Protein AF-W8BQI2-F1 (afdb_monomer)

Organism: Ceratitis capitata (NCBI:txid7213)

Foldseek 3Di:
DDPDPPQPPPQCPVLVVQLVVLLVVLVVCLQPPQLSSLVSQVVSVVSCVVSVHDDDPVSVVQADPPSRHGQDDPRFKDKDWDQPDPPDDDDDDDDDPRQRIKIWIAGPPPRDIDIGGDHPPDDDPVVDPVSDPDDDDPPDPVVPPVVVVVVVVVPD

Mean predicted aligned error: 11.84 Å

InterPro domains:
  IPR007175 Ribonuclease P subunit, Rpr2/Snm1/Rpp21 [PF04032] (18-111)

Nearest PDB structures (foldseek):
  1x0t-assembly1_A  TM=8.213E-01  e=2.985E-07  Pyrococcus horikoshii OT3
  2zae-assembly2_D  TM=8.116E-01  e=4.352E-07  Pyrococcus horikoshii
  2k3r-assembly1_A  TM=8.085E-01  e=1.190E-06  Pyrococcus furiosus
  2ki7-assembly1_B  TM=8.116E-01  e=8.888E-06  Pyrococcus furiosus DSM 3638
  6k0b-assembly1_G  TM=7.122E-01  e=1.143E-05  Methanocaldococcus jannaschii DSM 2661

Solvent-accessible surface area (backbone atoms only — not comparable to full-atom values): 9598 Å² total; per-residue (Å²): 135,85,80,78,76,75,75,78,75,67,82,60,52,69,57,53,54,51,32,50,53,27,46,53,53,6,54,65,26,30,78,78,39,57,69,61,4,12,49,28,28,42,52,30,51,50,50,28,61,75,69,74,48,86,74,57,69,66,66,57,67,35,31,40,91,83,70,16,29,32,49,42,73,83,71,36,14,48,75,44,83,44,69,66,73,73,94,70,79,93,76,94,74,96,78,71,83,58,84,53,31,26,42,34,41,32,32,72,88,79,65,54,71,47,79,43,79,54,52,95,84,70,74,60,69,84,74,40,75,85,62,63,85,79,85,82,83,79,78,71,76,64,67,61,59,55,56,59,48,57,63,61,66,73,76,114

pLDDT: mean 79.77, std 19.35, range [35.59, 97.56]

Sequence (156 aa):
MSSKKQQNAFQGKECFSRMNFLFQASMLMAGSNKTLAAYYGELCKNIGKKAVLKIDPDVKRQLCKRCSLALQPGITADLETVSQGKRRKCSKNTQNVDENTSLKLTCQQCGFKRKYLVNSEYKFWLENKESVMETITVEQEKQKIIRSKESKTLET

Secondary structure (DSSP, 8-state):
-----PPPP-TTHHHHHHHHHHHHHHHHHHTT-HHHHHHHHHHHHHHHHHTTPPPPHHHHHSB-TTT--B--BTTTEEEEEEE------------S--TTEEEEEEETTT--EEEEE--SS---GGGSGGG---------THHHHHHHHHHHHS--

Radius of gyration: 22.74 Å; Cα contacts (8 Å, |Δi|>4): 165; chains: 1; bounding box: 44×34×80 Å

Structure (mmCIF, N/CA/C/O backbone):
data_AF-W8BQI2-F1
#
_entry.id   AF-W8BQI2-F1
#
loop_
_atom_site.group_PDB
_atom_site.id
_atom_site.type_symbol
_atom_site.label_atom_id
_atom_site.label_alt_id
_atom_site.label_comp_id
_atom_site.label_asym_id
_atom_site.label_entity_id
_atom_site.label_seq_id
_atom_site.pdbx_PDB_ins_code
_atom_site.Cartn_x
_atom_site.Cartn_y
_atom_site.Cartn_z
_atom_site.occupancy
_atom_site.B_iso_or_equiv
_atom_site.auth_seq_id
_atom_site.auth_comp_id
_atom_site.auth_asym_id
_atom_site.auth_atom_id
_atom_site.pdbx_PDB_model_num
ATOM 1 N N . MET A 1 1 ? -25.160 10.384 40.116 1.00 37.59 1 MET A N 1
ATOM 2 C CA 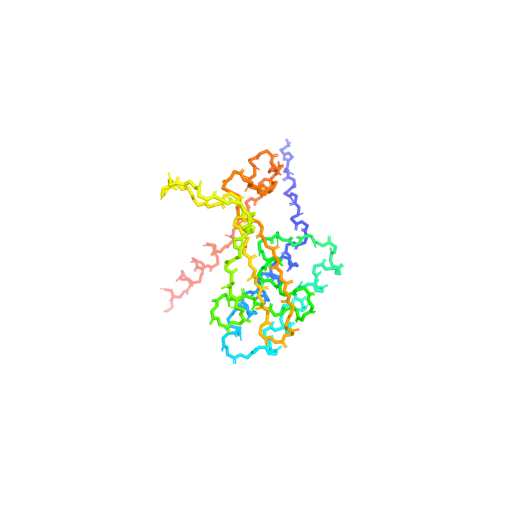. MET A 1 1 ? -24.283 9.284 39.661 1.00 37.59 1 MET A CA 1
ATOM 3 C C . MET A 1 1 ? -24.030 9.477 38.175 1.00 37.59 1 MET A C 1
ATOM 5 O O . MET A 1 1 ? -24.948 9.298 37.391 1.00 37.59 1 MET A O 1
ATOM 9 N N . SER A 1 2 ? -22.849 9.972 37.797 1.00 43.00 2 SER A N 1
ATOM 10 C CA . SER A 1 2 ? -22.516 10.230 36.390 1.00 43.00 2 SER A CA 1
ATOM 11 C C . SER A 1 2 ? -21.991 8.941 35.764 1.00 43.00 2 SER A C 1
ATOM 13 O O . SER A 1 2 ? -20.919 8.458 36.138 1.00 43.00 2 SER A O 1
ATOM 15 N N . SER A 1 3 ? -22.780 8.341 34.875 1.00 42.31 3 SER A N 1
ATOM 16 C CA . SER A 1 3 ? -22.416 7.130 34.145 1.00 42.31 3 SER A CA 1
ATOM 17 C C . SER A 1 3 ? -21.215 7.426 33.248 1.00 42.31 3 SER A C 1
ATOM 19 O O . SER A 1 3 ? -21.343 8.096 32.224 1.00 42.31 3 SER A O 1
ATOM 21 N N . LYS A 1 4 ? -20.028 6.941 33.631 1.00 49.31 4 LYS A N 1
ATOM 22 C CA . LYS A 1 4 ? -18.839 6.966 32.772 1.00 49.31 4 LYS A CA 1
ATOM 23 C C . LYS A 1 4 ? -19.158 6.178 31.502 1.00 49.31 4 LYS A C 1
ATOM 25 O O . LYS A 1 4 ? -19.272 4.955 31.546 1.00 49.31 4 LYS A O 1
ATOM 30 N N . LYS A 1 5 ? -19.321 6.888 30.384 1.00 50.91 5 LYS A N 1
ATOM 31 C CA . LYS A 1 5 ? -19.455 6.310 29.044 1.00 50.91 5 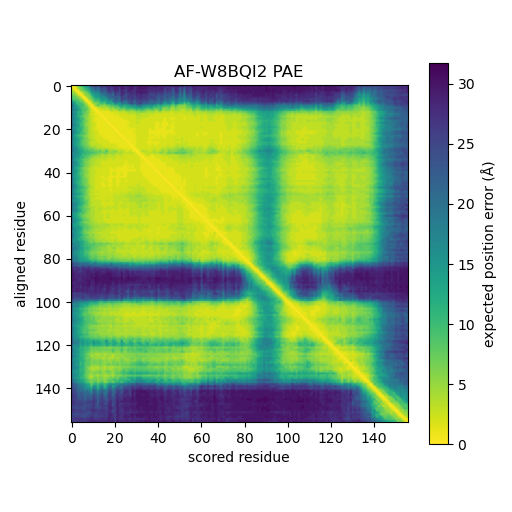LYS A CA 1
ATOM 32 C C . LYS A 1 5 ? -18.196 5.479 28.787 1.00 50.91 5 LYS A C 1
ATOM 34 O O . LYS A 1 5 ? -17.110 6.043 28.664 1.00 50.91 5 LYS A O 1
ATOM 39 N N . GLN A 1 6 ? -18.323 4.151 28.817 1.00 53.22 6 GLN A N 1
ATOM 40 C CA . GLN A 1 6 ? -17.225 3.244 28.486 1.00 53.22 6 GLN A CA 1
ATOM 41 C C . GLN A 1 6 ? -16.731 3.621 27.090 1.00 53.22 6 GLN A C 1
ATOM 43 O O . GLN A 1 6 ? -17.508 3.656 26.138 1.00 53.22 6 GLN A O 1
ATOM 48 N N . GLN A 1 7 ? -15.459 3.994 26.989 1.00 59.19 7 GLN A N 1
ATOM 49 C CA . GLN A 1 7 ? -14.836 4.256 25.702 1.00 59.19 7 GLN A CA 1
ATOM 50 C C . GLN A 1 7 ? -14.886 2.944 24.915 1.00 59.19 7 GLN A C 1
ATOM 52 O O . GLN A 1 7 ? -14.360 1.933 25.383 1.00 59.19 7 GLN A O 1
ATOM 57 N N . ASN A 1 8 ? -15.567 2.942 23.766 1.00 58.00 8 ASN A N 1
ATOM 58 C CA . ASN A 1 8 ? -15.648 1.766 22.907 1.00 58.00 8 ASN A CA 1
ATOM 59 C C . ASN A 1 8 ? -14.221 1.307 22.589 1.00 58.00 8 ASN A C 1
ATOM 61 O O . ASN A 1 8 ? -13.440 2.050 21.992 1.00 58.00 8 ASN A O 1
ATOM 65 N N . ALA A 1 9 ? -13.860 0.100 23.024 1.00 66.12 9 ALA A N 1
ATOM 66 C CA . ALA A 1 9 ? -12.555 -0.466 22.731 1.00 66.12 9 ALA A CA 1
ATOM 67 C C . ALA A 1 9 ? -12.387 -0.534 21.205 1.00 66.12 9 ALA A C 1
ATOM 69 O O . ALA A 1 9 ? -13.174 -1.195 20.527 1.00 66.12 9 ALA A O 1
ATOM 70 N N . PHE A 1 10 ? -11.386 0.169 20.662 1.00 74.12 10 PHE A N 1
ATOM 71 C CA . PHE A 1 10 ? -11.077 0.154 19.231 1.00 74.12 10 PHE A CA 1
ATOM 72 C C . PHE A 1 10 ? -10.718 -1.277 18.809 1.00 74.12 10 PHE A C 1
ATOM 74 O O . PHE A 1 10 ? -9.612 -1.768 19.065 1.00 74.12 10 PHE A O 1
ATOM 81 N N . GLN A 1 11 ? -11.690 -1.976 18.220 1.00 79.19 11 GLN A N 1
ATOM 82 C CA . GLN A 1 11 ? -11.551 -3.377 17.847 1.00 79.19 11 GLN A CA 1
ATOM 83 C C . GLN A 1 11 ? -10.405 -3.531 16.844 1.00 79.19 11 GLN A C 1
ATOM 85 O O . GLN A 1 11 ? -10.332 -2.831 15.837 1.00 79.19 11 GLN A O 1
ATOM 90 N N . GLY A 1 12 ? -9.479 -4.444 17.133 1.00 85.88 12 GLY A N 1
ATOM 91 C CA . GLY A 1 12 ? -8.339 -4.700 16.254 1.00 85.88 12 GLY A CA 1
ATOM 92 C C . GLY A 1 12 ? -7.204 -3.672 16.330 1.00 85.88 12 GLY A C 1
ATOM 93 O O . GLY A 1 12 ? -6.313 -3.744 15.485 1.00 85.88 12 GLY A O 1
ATOM 94 N N . LYS A 1 13 ? -7.166 -2.777 17.336 1.00 89.75 13 LYS A N 1
ATOM 95 C CA . LYS A 1 13 ? -6.079 -1.792 17.546 1.00 89.75 13 LYS A CA 1
ATOM 96 C C . LYS A 1 13 ? -4.680 -2.367 17.322 1.00 89.75 13 LYS A C 1
ATOM 98 O O . LYS A 1 13 ? -3.922 -1.867 16.496 1.00 89.75 13 LYS A O 1
ATOM 103 N N . GLU A 1 14 ? -4.356 -3.439 18.036 1.00 91.50 14 GLU A N 1
ATOM 104 C CA . GLU A 1 14 ? -3.033 -4.068 17.988 1.00 91.50 14 GLU A CA 1
ATOM 105 C C . GLU A 1 14 ? -2.732 -4.681 16.616 1.00 91.50 14 GLU A C 1
ATOM 107 O O . GLU A 1 14 ? -1.608 -4.605 16.118 1.00 91.50 14 GLU A O 1
ATOM 112 N N . CYS A 1 15 ? -3.752 -5.235 15.954 1.00 94.56 15 CYS A N 1
ATOM 113 C CA . CYS A 1 15 ? -3.609 -5.770 14.605 1.00 94.56 15 CYS A CA 1
ATOM 114 C C . CYS A 1 15 ? -3.322 -4.652 13.598 1.00 94.56 15 CYS A C 1
ATOM 116 O O . CYS A 1 15 ? -2.398 -4.795 12.801 1.00 94.56 15 CYS A O 1
ATOM 118 N N . PHE A 1 16 ? -4.039 -3.525 13.670 1.00 93.12 16 PHE A N 1
ATOM 119 C CA . PHE A 1 16 ? -3.773 -2.361 12.822 1.00 93.12 16 PHE A CA 1
ATOM 120 C C . PHE A 1 16 ? -2.379 -1.774 13.069 1.00 93.12 16 PHE A C 1
ATOM 122 O O . PHE A 1 16 ? -1.655 -1.523 12.105 1.00 93.12 16 PHE A O 1
ATOM 129 N N . SER A 1 17 ? -1.952 -1.638 14.329 1.00 93.56 17 SER A N 1
ATOM 130 C CA . SER A 1 17 ? -0.592 -1.199 14.679 1.00 93.56 17 SER A CA 1
ATOM 131 C C . SER A 1 17 ? 0.475 -2.118 14.078 1.00 93.56 17 SER A C 1
ATOM 133 O O . SER A 1 17 ? 1.434 -1.652 13.459 1.00 93.56 17 SER A O 1
ATOM 135 N N . ARG A 1 18 ? 0.286 -3.439 14.189 1.00 96.19 18 ARG A N 1
ATOM 136 C CA . ARG A 1 18 ? 1.211 -4.438 13.641 1.00 96.19 18 ARG A CA 1
ATOM 137 C C . ARG A 1 18 ? 1.233 -4.433 12.112 1.00 96.19 18 ARG A C 1
ATOM 139 O O . ARG A 1 18 ? 2.302 -4.542 11.516 1.00 96.19 18 ARG A O 1
ATOM 146 N N . MET A 1 19 ? 0.075 -4.299 11.472 1.00 96.19 19 MET A N 1
ATOM 147 C CA . MET A 1 19 ? -0.028 -4.195 10.015 1.00 96.19 19 MET A CA 1
ATOM 148 C C . MET A 1 19 ? 0.653 -2.931 9.494 1.00 96.19 19 MET A C 1
ATOM 150 O O . MET A 1 19 ? 1.384 -3.009 8.509 1.00 96.19 19 MET A O 1
ATOM 154 N N . ASN A 1 20 ? 0.474 -1.799 10.179 1.00 95.88 20 ASN A N 1
ATOM 155 C CA . ASN A 1 20 ? 1.128 -0.540 9.837 1.00 95.88 20 ASN A CA 1
ATOM 156 C C . ASN A 1 20 ? 2.658 -0.670 9.908 1.00 95.88 20 ASN A C 1
ATOM 158 O O . ASN A 1 20 ? 3.350 -0.353 8.943 1.00 95.88 20 ASN A O 1
ATOM 162 N N . PHE A 1 21 ? 3.185 -1.233 11.000 1.00 97.44 21 PHE A N 1
ATOM 163 C CA . PHE A 1 21 ? 4.621 -1.481 11.142 1.00 97.44 21 PHE A CA 1
ATOM 164 C C . PHE A 1 21 ? 5.180 -2.349 10.004 1.00 97.44 21 PHE A C 1
ATOM 166 O O . PHE A 1 21 ? 6.172 -1.995 9.371 1.00 97.44 21 PHE A O 1
ATOM 173 N N . LEU A 1 22 ? 4.522 -3.472 9.702 1.00 97.19 22 LEU A N 1
ATOM 174 C CA . LEU A 1 22 ? 4.963 -4.380 8.641 1.00 97.19 22 LEU A CA 1
ATOM 175 C C . LEU A 1 22 ? 4.893 -3.744 7.257 1.00 97.19 22 LEU A C 1
ATOM 177 O O . LEU A 1 22 ? 5.747 -4.003 6.413 1.00 97.19 22 LEU A O 1
ATOM 181 N N . PHE A 1 23 ? 3.883 -2.912 7.020 1.00 97.06 23 PHE A N 1
ATOM 182 C CA . PHE A 1 23 ? 3.756 -2.178 5.775 1.00 97.06 23 PHE A CA 1
ATOM 183 C C . PHE A 1 23 ? 4.902 -1.170 5.594 1.00 97.06 23 PHE A C 1
ATOM 185 O O . PHE A 1 23 ? 5.545 -1.159 4.545 1.00 97.06 23 PHE A O 1
ATOM 192 N N . GLN A 1 24 ? 5.228 -0.399 6.635 1.00 96.50 24 GLN A N 1
ATOM 193 C CA . GLN A 1 24 ? 6.367 0.526 6.622 1.00 96.50 24 GLN A CA 1
ATOM 194 C C . GLN A 1 24 ? 7.696 -0.211 6.415 1.00 96.50 24 GLN A C 1
ATOM 196 O O . GLN A 1 24 ? 8.489 0.178 5.558 1.00 96.50 24 GLN A O 1
ATOM 201 N N . ALA A 1 25 ? 7.912 -1.323 7.126 1.00 96.62 25 ALA A N 1
ATOM 202 C CA . ALA A 1 25 ? 9.092 -2.167 6.948 1.00 96.62 25 ALA A CA 1
ATOM 203 C C . ALA A 1 25 ? 9.181 -2.732 5.520 1.00 96.62 25 ALA A C 1
ATOM 205 O O . ALA A 1 25 ? 10.253 -2.749 4.918 1.00 96.62 25 ALA A O 1
ATOM 206 N N . SER A 1 26 ? 8.053 -3.150 4.938 1.00 96.38 26 SER A N 1
ATOM 207 C CA . SER A 1 26 ? 7.999 -3.608 3.549 1.00 96.38 26 SER A CA 1
ATOM 208 C C . SER A 1 26 ? 8.400 -2.514 2.561 1.00 96.38 26 SER A C 1
ATOM 210 O O . SER A 1 26 ? 9.063 -2.828 1.575 1.00 96.38 26 SER A O 1
ATOM 212 N N . MET A 1 27 ? 7.982 -1.267 2.789 1.00 94.94 27 MET A N 1
ATOM 213 C CA . MET A 1 27 ? 8.310 -0.147 1.907 1.00 94.94 27 MET A CA 1
ATOM 214 C C . MET A 1 27 ? 9.790 0.230 2.020 1.00 94.94 27 MET A C 1
ATOM 216 O O . MET A 1 27 ? 10.459 0.385 1.005 1.00 94.94 27 MET A O 1
ATOM 220 N N . LEU A 1 28 ? 10.328 0.271 3.244 1.00 95.12 28 LEU A N 1
ATOM 221 C CA . LEU A 1 28 ? 11.750 0.518 3.493 1.00 95.12 28 LEU A CA 1
ATOM 222 C C . LEU A 1 28 ? 12.633 -0.522 2.785 1.00 95.12 28 LEU A C 1
ATOM 224 O O . LEU A 1 28 ? 13.606 -0.181 2.120 1.00 95.12 28 LEU A O 1
ATOM 228 N N . MET A 1 29 ? 12.264 -1.802 2.885 1.00 95.12 29 MET A N 1
ATOM 229 C CA . MET A 1 29 ? 13.037 -2.893 2.288 1.00 95.12 29 MET A CA 1
ATOM 230 C C . MET A 1 29 ? 12.849 -3.031 0.776 1.00 95.12 29 MET A C 1
ATOM 232 O O . MET A 1 29 ? 13.596 -3.789 0.156 1.00 95.12 29 MET A O 1
ATOM 236 N N . ALA A 1 30 ? 11.881 -2.335 0.171 1.00 93.06 30 ALA A N 1
ATOM 237 C CA . ALA A 1 30 ? 11.579 -2.449 -1.254 1.00 93.06 30 ALA A CA 1
ATOM 238 C C . ALA A 1 30 ? 12.800 -2.105 -2.126 1.00 93.06 30 ALA A C 1
ATOM 240 O O . ALA A 1 30 ? 13.062 -2.800 -3.108 1.00 93.06 30 ALA A O 1
ATOM 241 N N . GLY A 1 31 ? 13.576 -1.089 -1.730 1.00 88.44 31 GLY A N 1
ATOM 242 C CA . GLY A 1 31 ? 14.794 -0.678 -2.435 1.00 88.44 31 GLY A CA 1
ATOM 243 C C . GLY A 1 31 ? 16.020 -1.551 -2.169 1.00 88.44 31 GLY A C 1
ATOM 244 O O . GLY A 1 31 ? 16.866 -1.678 -3.047 1.00 88.44 31 GLY A O 1
ATOM 245 N N . SER A 1 32 ? 16.114 -2.182 -0.996 1.00 92.19 32 SER A N 1
ATOM 246 C CA . SER A 1 32 ? 17.292 -2.976 -0.621 1.00 92.19 32 SER A CA 1
ATOM 247 C C . SER A 1 32 ? 17.140 -4.455 -0.974 1.00 92.19 32 SER A C 1
ATOM 249 O O . SER A 1 32 ? 17.963 -5.009 -1.691 1.00 92.19 32 SER A O 1
ATOM 251 N N . ASN A 1 33 ? 16.084 -5.110 -0.479 1.00 94.31 33 ASN A N 1
ATOM 252 C CA . ASN A 1 33 ? 15.891 -6.556 -0.601 1.00 94.31 33 ASN A CA 1
ATOM 253 C C . ASN A 1 33 ? 14.434 -6.892 -0.935 1.00 94.31 33 ASN A C 1
ATOM 255 O O . ASN A 1 33 ? 13.576 -7.003 -0.052 1.00 94.31 33 ASN A O 1
ATOM 259 N N . LYS A 1 34 ? 14.175 -7.155 -2.221 1.00 93.69 34 LYS A N 1
ATOM 260 C CA . LYS A 1 34 ? 12.835 -7.458 -2.756 1.00 93.69 34 LYS A CA 1
ATOM 261 C C . LYS A 1 34 ? 12.179 -8.665 -2.064 1.00 93.69 34 LYS A C 1
ATOM 263 O O . LYS A 1 34 ? 10.988 -8.630 -1.768 1.00 93.69 34 LYS A O 1
ATOM 268 N N . THR A 1 35 ? 12.939 -9.712 -1.742 1.00 94.69 35 THR A N 1
ATOM 269 C CA . THR A 1 35 ? 12.412 -10.916 -1.068 1.00 94.69 35 THR A CA 1
ATOM 270 C C . THR A 1 35 ? 11.923 -10.626 0.353 1.00 94.69 35 THR A C 1
ATOM 272 O O . THR A 1 35 ? 10.838 -11.066 0.733 1.00 94.69 35 THR A O 1
ATOM 275 N N . LEU A 1 36 ? 12.679 -9.837 1.126 1.00 95.88 36 LEU A N 1
ATOM 276 C CA . LEU A 1 36 ? 12.292 -9.449 2.487 1.00 95.88 36 LEU A CA 1
ATOM 277 C C . LEU A 1 36 ? 11.085 -8.505 2.476 1.00 95.88 36 LEU A C 1
ATOM 279 O O . LEU A 1 36 ? 10.160 -8.681 3.266 1.00 95.88 36 LEU A O 1
ATOM 283 N N . ALA A 1 37 ? 11.048 -7.557 1.537 1.00 96.31 37 ALA A N 1
ATOM 284 C CA . ALA A 1 37 ? 9.886 -6.696 1.342 1.00 96.31 37 ALA A CA 1
ATOM 285 C C . ALA A 1 37 ? 8.618 -7.514 1.031 1.00 96.31 37 ALA A C 1
ATOM 287 O O . ALA A 1 37 ? 7.581 -7.324 1.662 1.00 96.31 37 ALA A O 1
ATOM 288 N N . ALA A 1 38 ? 8.707 -8.481 0.113 1.00 96.00 38 ALA A N 1
ATOM 289 C CA . ALA A 1 38 ? 7.604 -9.387 -0.205 1.00 96.00 38 ALA A CA 1
ATOM 290 C C . ALA A 1 38 ? 7.124 -10.192 1.016 1.00 96.00 38 ALA A C 1
ATOM 292 O O . ALA A 1 38 ? 5.917 -10.327 1.227 1.00 96.00 38 ALA A O 1
ATOM 293 N N . TYR A 1 39 ? 8.051 -10.671 1.851 1.00 96.94 39 TYR A N 1
ATOM 294 C CA . TYR A 1 39 ? 7.729 -11.385 3.086 1.00 96.94 39 TYR A CA 1
ATOM 295 C C . TYR A 1 39 ? 6.949 -10.514 4.084 1.00 96.94 39 TYR A C 1
ATOM 297 O O . TYR A 1 39 ? 5.910 -10.940 4.594 1.00 96.94 39 TYR A O 1
ATOM 305 N N . TYR A 1 40 ? 7.383 -9.272 4.322 1.00 97.56 40 TYR A N 1
ATOM 306 C CA . TYR A 1 40 ? 6.661 -8.349 5.204 1.00 97.56 40 TYR A CA 1
ATOM 307 C C . TYR A 1 40 ? 5.273 -7.985 4.670 1.00 97.56 40 TYR A C 1
ATOM 309 O O . TYR A 1 40 ? 4.302 -7.977 5.434 1.00 97.56 40 TYR A O 1
ATOM 317 N N . GLY A 1 41 ? 5.146 -7.756 3.361 1.00 96.75 41 GLY A N 1
ATOM 318 C CA . GLY A 1 41 ? 3.852 -7.525 2.725 1.00 96.75 41 GLY A CA 1
ATOM 319 C C . GLY A 1 41 ? 2.913 -8.732 2.828 1.00 96.75 41 GLY A C 1
ATOM 320 O O . GLY A 1 41 ? 1.715 -8.564 3.062 1.00 96.75 41 GLY A O 1
ATOM 321 N N . GLU A 1 42 ? 3.434 -9.957 2.707 1.00 97.06 42 GLU A N 1
ATOM 322 C CA . GLU A 1 42 ? 2.652 -11.186 2.880 1.00 97.06 42 GLU A CA 1
ATOM 323 C C . GLU A 1 42 ? 2.173 -11.344 4.327 1.00 97.06 42 GLU A C 1
ATOM 325 O O . GLU A 1 42 ? 0.993 -11.612 4.567 1.00 97.06 42 GLU A O 1
ATOM 330 N N . LEU A 1 43 ? 3.049 -11.089 5.304 1.00 97.06 43 LEU A N 1
ATOM 331 C CA . LEU A 1 43 ? 2.685 -11.115 6.718 1.00 97.06 43 LEU A CA 1
ATOM 332 C C . LEU A 1 43 ? 1.605 -10.072 7.047 1.00 97.06 43 LEU A C 1
ATOM 334 O O . LEU A 1 43 ? 0.643 -10.394 7.746 1.00 97.06 43 LEU A O 1
ATOM 338 N N . CYS A 1 44 ? 1.710 -8.860 6.493 1.00 96.62 44 CYS A N 1
ATOM 339 C CA . CYS A 1 44 ? 0.701 -7.810 6.640 1.00 96.62 44 CYS A CA 1
ATOM 340 C C . CYS A 1 44 ? -0.679 -8.268 6.130 1.00 96.62 44 CYS A C 1
ATOM 342 O O . CYS A 1 44 ? -1.678 -8.172 6.850 1.00 96.62 44 CYS A O 1
ATOM 344 N N . LYS A 1 45 ? -0.744 -8.869 4.932 1.00 95.81 45 LYS A N 1
ATOM 345 C CA . LYS A 1 45 ? -1.997 -9.428 4.393 1.00 95.81 45 LYS A CA 1
ATOM 346 C C . LYS A 1 45 ? -2.540 -10.575 5.235 1.00 95.81 45 LYS A C 1
ATOM 348 O O . LYS A 1 45 ? -3.753 -10.679 5.405 1.00 95.81 45 LYS A O 1
ATOM 353 N N . ASN A 1 46 ? -1.668 -11.447 5.732 1.00 96.69 46 ASN A N 1
ATOM 354 C CA . ASN A 1 46 ? -2.076 -12.614 6.505 1.00 96.69 46 ASN A CA 1
ATOM 355 C C . ASN A 1 46 ? -2.636 -12.235 7.873 1.00 96.69 46 ASN A C 1
ATOM 357 O O . ASN A 1 46 ? -3.605 -12.853 8.305 1.00 96.69 46 ASN A O 1
ATOM 361 N N . ILE A 1 47 ? -2.109 -11.189 8.513 1.00 96.12 47 ILE A N 1
ATOM 362 C CA . ILE A 1 47 ? -2.718 -10.625 9.724 1.00 96.12 47 ILE A CA 1
ATOM 363 C C . ILE A 1 47 ? -4.115 -10.090 9.406 1.00 96.12 47 ILE A C 1
ATOM 365 O O . ILE A 1 47 ? -5.059 -10.468 10.091 1.00 96.12 47 ILE A O 1
ATOM 369 N N . GLY A 1 48 ? -4.275 -9.310 8.330 1.00 94.88 48 GLY A N 1
ATOM 370 C CA . GLY A 1 48 ? -5.587 -8.805 7.913 1.00 94.88 48 GLY A CA 1
ATOM 371 C C . GLY A 1 48 ? -6.603 -9.921 7.644 1.00 94.88 48 GLY A C 1
ATOM 372 O O . GLY A 1 48 ? -7.726 -9.863 8.134 1.00 94.88 48 GLY A O 1
ATOM 373 N N . LYS A 1 49 ? -6.199 -10.989 6.941 1.00 94.69 49 LYS A N 1
ATOM 374 C CA . LYS A 1 49 ? -7.055 -12.164 6.694 1.00 94.69 49 LYS A CA 1
ATOM 375 C C . LYS A 1 49 ? -7.440 -12.886 7.988 1.00 94.69 49 LYS A C 1
ATOM 377 O O . LYS A 1 49 ? -8.609 -13.198 8.171 1.00 94.69 49 LYS A O 1
ATOM 382 N N . LYS A 1 50 ? -6.471 -13.152 8.875 1.00 95.81 50 LYS A N 1
ATOM 383 C CA . LYS A 1 50 ? -6.699 -13.881 10.136 1.00 95.81 50 LYS A CA 1
ATOM 384 C C . LYS A 1 50 ? -7.551 -13.087 11.123 1.00 95.81 50 LYS A C 1
ATOM 386 O O . LYS A 1 50 ? -8.390 -13.667 11.794 1.00 95.81 50 LYS A O 1
ATOM 391 N N . ALA A 1 51 ? -7.342 -11.776 11.194 1.00 94.69 51 ALA A N 1
ATOM 392 C CA . ALA A 1 51 ? -8.107 -10.880 12.054 1.00 94.69 51 ALA A CA 1
ATOM 393 C C . ALA A 1 51 ? -9.433 -10.418 11.418 1.00 94.69 51 ALA A C 1
ATOM 395 O O . ALA A 1 51 ? -10.164 -9.658 12.041 1.00 94.69 51 ALA A O 1
ATOM 396 N N . VAL A 1 52 ? -9.737 -10.846 10.182 1.00 94.50 52 VAL A N 1
ATOM 397 C CA . VAL A 1 52 ? -10.923 -10.427 9.408 1.00 94.50 52 VAL A CA 1
ATOM 398 C C . VAL A 1 52 ? -11.016 -8.891 9.294 1.00 94.50 52 VAL A C 1
ATOM 400 O O . VAL A 1 52 ? -12.086 -8.291 9.320 1.00 94.50 52 VAL A O 1
ATOM 403 N N . LEU A 1 53 ? -9.862 -8.232 9.148 1.00 92.88 53 LEU A N 1
ATOM 404 C CA . LEU A 1 53 ? -9.751 -6.780 9.015 1.00 92.88 53 LEU A CA 1
ATOM 405 C C . LEU A 1 53 ? -9.635 -6.368 7.548 1.00 92.88 53 LEU A C 1
ATOM 407 O O . LEU A 1 53 ? -8.913 -6.975 6.749 1.00 92.88 53 LEU A O 1
ATOM 411 N N . LYS A 1 54 ? -10.328 -5.284 7.193 1.00 91.31 54 LYS A N 1
ATOM 412 C CA . LYS A 1 54 ? -10.232 -4.676 5.865 1.00 91.31 54 LYS A CA 1
ATOM 413 C C . LYS A 1 54 ? -8.992 -3.786 5.799 1.00 91.31 54 LYS A C 1
ATOM 415 O O . LYS A 1 54 ? -8.795 -2.918 6.639 1.00 91.31 54 LYS A O 1
ATOM 420 N N . ILE A 1 55 ? -8.168 -4.018 4.781 1.00 92.38 55 ILE A N 1
ATOM 421 C CA . ILE A 1 55 ? -7.013 -3.173 4.459 1.00 92.38 55 ILE A CA 1
ATOM 422 C C . ILE A 1 55 ? -7.498 -1.990 3.632 1.00 92.38 55 ILE A C 1
ATOM 424 O O . ILE A 1 55 ? -8.311 -2.176 2.721 1.00 92.38 55 ILE A O 1
ATOM 428 N N . ASP A 1 56 ? -6.944 -0.817 3.919 1.00 91.25 56 ASP A N 1
ATOM 429 C CA . ASP A 1 56 ? -7.166 0.387 3.136 1.00 91.25 56 ASP A CA 1
ATOM 430 C C . ASP A 1 56 ? -6.853 0.159 1.632 1.00 91.25 56 ASP A C 1
ATOM 432 O O . ASP A 1 56 ? -5.849 -0.493 1.296 1.00 91.25 56 ASP A O 1
ATOM 436 N N . PRO A 1 57 ? -7.709 0.623 0.698 1.00 91.62 57 PRO A N 1
ATOM 437 C CA . PRO A 1 57 ? -7.486 0.481 -0.735 1.00 91.62 57 PRO A CA 1
ATOM 438 C C . PRO A 1 57 ? -6.129 0.996 -1.215 1.00 91.62 57 PRO A C 1
ATOM 440 O O . PRO A 1 57 ? -5.557 0.362 -2.105 1.00 91.62 57 PRO A O 1
ATOM 443 N N . ASP A 1 58 ? -5.594 2.066 -0.634 1.00 90.31 58 ASP A N 1
ATOM 444 C CA . ASP A 1 58 ? -4.325 2.670 -1.043 1.00 90.31 58 ASP A CA 1
ATOM 445 C C . ASP A 1 58 ? -3.150 1.786 -0.644 1.00 90.31 58 ASP A C 1
ATOM 447 O O . ASP A 1 58 ? -2.330 1.402 -1.486 1.00 90.31 58 ASP A O 1
ATOM 451 N N . VAL A 1 59 ? -3.158 1.307 0.600 1.00 92.94 59 VAL A N 1
ATOM 452 C CA . VAL A 1 59 ? -2.186 0.317 1.088 1.00 92.94 59 VAL A CA 1
ATOM 453 C C . VAL A 1 59 ? -2.253 -0.960 0.238 1.00 92.94 59 VAL A C 1
ATOM 455 O O . VAL A 1 59 ? -1.236 -1.521 -0.175 1.00 92.94 59 VAL A O 1
ATOM 458 N N . LYS A 1 60 ? -3.461 -1.420 -0.115 1.00 92.69 60 LYS A N 1
ATOM 459 C CA . LYS A 1 60 ? -3.665 -2.610 -0.961 1.00 92.69 60 LYS A CA 1
ATOM 460 C C . LYS A 1 60 ? -3.225 -2.403 -2.419 1.00 92.69 60 LYS A C 1
ATOM 462 O O . LYS A 1 60 ? -2.919 -3.388 -3.104 1.00 92.69 60 LYS A O 1
ATOM 467 N N . ARG A 1 61 ? -3.242 -1.170 -2.934 1.00 92.94 61 ARG A N 1
ATOM 468 C CA . ARG A 1 61 ? -2.750 -0.813 -4.280 1.00 92.94 61 ARG A CA 1
ATOM 469 C C . ARG A 1 61 ? -1.231 -0.800 -4.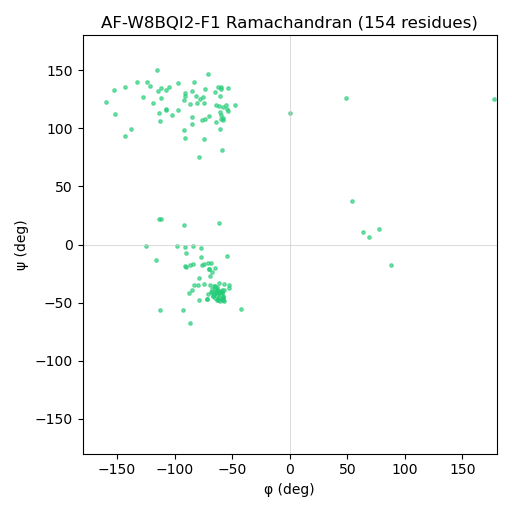336 1.00 92.94 61 ARG A C 1
ATOM 471 O O . ARG A 1 61 ? -0.679 -1.212 -5.355 1.00 92.94 61 ARG A O 1
ATOM 478 N N . GLN A 1 62 ? -0.591 -0.413 -3.237 1.00 94.25 62 GLN A N 1
ATOM 479 C CA . GLN A 1 62 ? 0.860 -0.407 -3.069 1.00 94.25 62 GLN A CA 1
ATOM 480 C C . GLN A 1 62 ? 1.450 -1.802 -2.810 1.00 94.25 62 GLN A C 1
ATOM 482 O O . GLN A 1 62 ? 2.664 -1.946 -2.767 1.00 94.25 62 GLN A O 1
ATOM 487 N N . LEU A 1 63 ? 0.635 -2.857 -2.695 1.00 95.25 63 LEU A N 1
ATOM 488 C CA . LEU A 1 63 ? 1.102 -4.242 -2.576 1.00 95.25 63 LEU A CA 1
ATOM 489 C C . LEU A 1 63 ? 0.747 -5.066 -3.821 1.00 95.25 63 LEU A C 1
ATOM 491 O O . LEU A 1 63 ? -0.393 -5.080 -4.302 1.00 95.25 63 LEU A O 1
ATOM 495 N N . CYS A 1 64 ? 1.709 -5.847 -4.315 1.00 94.94 64 CYS A N 1
ATOM 496 C CA . CYS A 1 64 ? 1.478 -6.774 -5.418 1.00 94.94 64 CYS A CA 1
ATOM 497 C C . CYS A 1 64 ? 0.448 -7.844 -5.030 1.00 94.94 64 CYS A C 1
ATOM 499 O O . CYS A 1 64 ? 0.544 -8.443 -3.962 1.00 94.94 64 CYS A O 1
ATOM 501 N N . LYS A 1 65 ? -0.520 -8.155 -5.905 1.00 92.50 65 LYS A N 1
ATOM 502 C CA . LYS A 1 65 ? -1.556 -9.167 -5.619 1.00 92.50 65 LYS A CA 1
ATOM 503 C C . LYS A 1 65 ? -0.975 -10.575 -5.433 1.00 92.50 65 LYS A C 1
ATOM 505 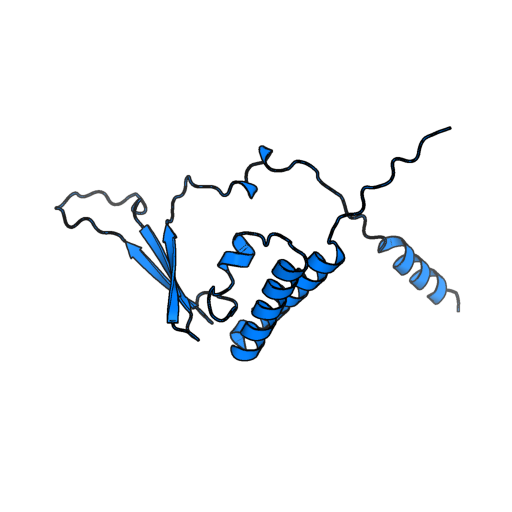O O . LYS A 1 65 ? -1.485 -11.299 -4.587 1.00 92.50 65 LYS A O 1
ATOM 510 N N . ARG A 1 66 ? 0.063 -10.939 -6.201 1.00 93.31 66 ARG A N 1
ATOM 511 C CA . ARG A 1 66 ? 0.672 -12.283 -6.205 1.00 93.31 66 ARG A CA 1
ATOM 512 C C . ARG A 1 66 ? 1.743 -12.443 -5.129 1.00 93.31 66 ARG A C 1
ATOM 514 O O . ARG A 1 66 ? 1.534 -13.191 -4.191 1.00 93.31 66 ARG A O 1
ATOM 521 N N . CYS A 1 67 ? 2.863 -11.733 -5.260 1.00 93.56 67 CYS A N 1
ATOM 522 C CA . CYS A 1 67 ? 4.024 -11.907 -4.380 1.00 93.56 67 CYS A CA 1
ATOM 523 C C . CYS A 1 67 ? 4.030 -10.996 -3.148 1.00 93.56 67 CYS A C 1
ATOM 525 O O . CYS A 1 67 ? 4.971 -11.056 -2.372 1.00 93.56 67 CYS A O 1
ATOM 527 N N . SER A 1 68 ? 3.044 -10.108 -2.990 1.00 95.44 68 SER A N 1
ATOM 528 C CA . SER A 1 68 ? 2.966 -9.195 -1.837 1.00 95.44 68 SER A CA 1
ATOM 529 C C . SER A 1 68 ? 4.111 -8.185 -1.711 1.00 95.44 68 SER A C 1
ATOM 531 O O . SER A 1 68 ? 4.166 -7.471 -0.721 1.00 95.44 68 SER A O 1
ATOM 533 N N . LEU A 1 69 ? 4.960 -8.046 -2.733 1.00 95.75 69 LEU A N 1
ATOM 534 C CA . LEU A 1 69 ? 5.985 -7.006 -2.801 1.00 95.75 69 LEU A CA 1
ATOM 535 C C . LEU A 1 69 ? 5.366 -5.600 -2.758 1.00 95.75 69 LEU A C 1
ATOM 537 O O . LEU A 1 69 ? 4.398 -5.342 -3.482 1.00 95.75 69 LEU A O 1
ATOM 541 N N . ALA A 1 70 ? 5.959 -4.702 -1.968 1.00 95.56 70 ALA A N 1
ATOM 542 C CA . ALA A 1 70 ? 5.664 -3.273 -2.016 1.00 95.56 70 ALA A CA 1
ATOM 543 C C . ALA A 1 70 ? 6.061 -2.689 -3.380 1.00 95.56 70 ALA A C 1
ATOM 545 O O . ALA A 1 70 ? 7.213 -2.784 -3.804 1.00 95.56 70 ALA A O 1
ATOM 546 N N . LEU A 1 71 ? 5.078 -2.134 -4.083 1.00 94.44 71 LEU A N 1
ATOM 547 C CA . LEU A 1 71 ? 5.187 -1.551 -5.413 1.00 94.44 71 LEU A CA 1
ATOM 548 C C . LEU A 1 71 ? 5.497 -0.062 -5.277 1.00 94.44 71 LEU A C 1
ATOM 550 O O . LEU A 1 71 ? 4.587 0.762 -5.197 1.00 94.44 71 LEU A O 1
ATOM 554 N N . GLN A 1 72 ? 6.785 0.267 -5.274 1.00 92.88 72 GLN A N 1
ATOM 555 C CA . GLN A 1 72 ? 7.260 1.635 -5.372 1.00 92.88 72 GLN A CA 1
ATOM 556 C C . GLN A 1 72 ? 7.624 1.909 -6.838 1.00 92.88 72 GLN A C 1
ATOM 558 O O . GLN A 1 72 ? 8.520 1.238 -7.374 1.00 92.88 72 GLN A O 1
ATOM 563 N N . PRO A 1 73 ? 6.917 2.836 -7.512 1.00 91.50 73 PRO A N 1
ATOM 564 C CA . PRO A 1 73 ? 7.185 3.150 -8.909 1.00 91.50 73 PRO A CA 1
ATOM 565 C C . PRO A 1 73 ? 8.630 3.639 -9.067 1.00 91.50 73 PRO A C 1
ATOM 567 O O . PRO A 1 73 ? 9.107 4.441 -8.267 1.00 91.50 73 PRO A O 1
ATOM 570 N N . GLY A 1 74 ? 9.333 3.116 -10.069 1.00 89.12 74 GLY A N 1
ATOM 571 C CA . GLY A 1 74 ? 10.733 3.439 -10.361 1.00 89.12 74 GLY A CA 1
ATOM 572 C C . GLY A 1 74 ? 11.772 2.580 -9.629 1.00 89.12 74 GLY A C 1
ATOM 573 O O . GLY A 1 74 ? 12.908 2.522 -10.082 1.00 89.12 74 GLY A O 1
ATOM 574 N N . ILE A 1 75 ? 11.404 1.877 -8.548 1.00 91.19 75 ILE A N 1
ATOM 575 C CA . ILE A 1 75 ? 12.339 1.022 -7.785 1.00 91.19 75 ILE A CA 1
ATOM 576 C C . ILE A 1 75 ? 11.983 -0.461 -7.917 1.00 91.19 75 ILE A C 1
ATOM 578 O O . ILE A 1 75 ? 12.810 -1.280 -8.311 1.00 91.19 75 ILE A O 1
ATOM 582 N N . THR A 1 76 ? 10.751 -0.828 -7.562 1.00 92.94 76 THR A N 1
ATOM 583 C CA . THR A 1 76 ? 10.283 -2.229 -7.567 1.00 92.94 76 THR A CA 1
ATOM 584 C C . THR A 1 76 ? 9.161 -2.488 -8.559 1.00 92.94 76 THR A C 1
ATOM 586 O O . THR A 1 76 ? 8.823 -3.648 -8.837 1.00 92.94 76 THR A O 1
ATOM 589 N N . ALA A 1 77 ? 8.564 -1.418 -9.075 1.00 94.19 77 ALA A N 1
ATOM 590 C CA . ALA A 1 77 ? 7.485 -1.464 -10.035 1.00 94.19 77 ALA A CA 1
ATOM 591 C C . ALA A 1 77 ? 7.747 -0.500 -11.190 1.00 94.19 77 ALA A C 1
ATOM 593 O O . ALA A 1 77 ? 8.152 0.643 -10.976 1.00 94.19 77 ALA A O 1
ATOM 594 N N . ASP A 1 78 ? 7.429 -0.951 -12.396 1.00 94.12 78 ASP A N 1
ATOM 595 C CA . ASP A 1 78 ? 7.453 -0.120 -13.591 1.00 94.12 78 ASP A CA 1
ATOM 596 C C . ASP A 1 78 ? 6.068 0.499 -13.779 1.00 94.12 78 ASP A C 1
ATOM 598 O O . ASP A 1 78 ? 5.048 -0.199 -13.700 1.00 94.12 78 ASP A O 1
ATOM 602 N N . LEU A 1 79 ? 6.031 1.814 -13.990 1.00 93.12 79 LEU A N 1
ATOM 603 C CA . LEU A 1 79 ? 4.809 2.574 -14.224 1.00 93.12 79 LEU A CA 1
ATOM 604 C C . LEU A 1 79 ? 4.749 2.978 -15.697 1.00 93.12 79 LEU A C 1
ATOM 606 O O . LEU A 1 79 ? 5.569 3.759 -16.165 1.00 93.12 79 LEU A O 1
ATOM 610 N N . GLU A 1 80 ? 3.754 2.464 -16.410 1.00 90.75 80 GLU A N 1
ATOM 611 C CA . GLU A 1 80 ? 3.490 2.805 -17.806 1.00 90.75 80 GLU A CA 1
ATOM 612 C C . GLU A 1 80 ? 2.149 3.538 -17.913 1.00 90.75 80 GLU A C 1
ATOM 614 O O . GLU A 1 80 ? 1.132 3.078 -17.381 1.00 90.75 80 GLU A O 1
ATOM 619 N N . THR A 1 81 ? 2.119 4.655 -18.637 1.00 88.25 81 THR A N 1
ATOM 620 C CA . THR A 1 81 ? 0.877 5.292 -19.081 1.00 88.25 81 THR A CA 1
ATOM 621 C C . THR A 1 81 ? 0.453 4.666 -20.406 1.00 88.25 81 THR A C 1
ATOM 623 O O . THR A 1 81 ? 1.180 4.672 -21.394 1.00 88.25 81 THR A O 1
ATOM 626 N N . VAL A 1 82 ? -0.741 4.083 -20.431 1.00 84.56 82 VAL A N 1
ATOM 627 C CA . VAL A 1 82 ? -1.341 3.504 -21.632 1.00 84.56 82 VAL A CA 1
ATOM 628 C C . VAL A 1 82 ? -2.546 4.355 -21.996 1.00 84.56 82 VAL A C 1
ATOM 630 O O . VAL A 1 82 ? -3.587 4.271 -21.333 1.00 84.56 82 VAL A O 1
ATOM 633 N N . SER A 1 83 ? -2.422 5.160 -23.051 1.00 75.94 83 SER A N 1
ATOM 634 C CA . SER A 1 83 ? -3.574 5.807 -23.673 1.00 75.94 83 SER A CA 1
ATOM 635 C C . SER A 1 83 ? -4.343 4.756 -24.472 1.00 75.94 83 SER A C 1
ATOM 637 O O . SER A 1 83 ? -3.805 4.067 -25.344 1.00 75.94 83 SER A O 1
ATOM 639 N N . GLN A 1 84 ? -5.623 4.561 -24.152 1.00 63.44 84 GLN A N 1
ATOM 640 C CA . GLN A 1 84 ? -6.485 3.708 -24.966 1.00 63.44 84 GLN A CA 1
ATOM 641 C C . GLN A 1 84 ? -6.936 4.493 -26.195 1.00 63.44 84 GLN A C 1
ATOM 643 O O . GLN A 1 84 ? -8.072 4.957 -26.275 1.00 63.44 84 GLN A O 1
ATOM 648 N N . GLY A 1 85 ? -6.022 4.655 -27.152 1.00 54.94 85 GLY A N 1
ATOM 649 C CA . GLY A 1 85 ? -6.318 5.281 -28.429 1.00 54.94 85 GLY A CA 1
ATOM 650 C C . GLY A 1 85 ? -7.408 4.507 -29.166 1.00 54.94 85 GLY A C 1
ATOM 651 O O . GLY A 1 85 ? -7.177 3.408 -29.675 1.00 54.94 85 GLY A O 1
ATOM 652 N N . LYS A 1 86 ? -8.599 5.101 -29.298 1.00 48.94 86 LYS A N 1
ATOM 653 C CA . LYS A 1 86 ? -9.441 4.798 -30.456 1.00 48.94 86 LYS A CA 1
ATOM 654 C C . LYS A 1 86 ? -8.627 5.225 -31.675 1.00 48.94 86 LYS A C 1
ATOM 656 O O . LYS A 1 86 ? -8.383 6.409 -31.873 1.00 48.94 86 LYS A O 1
ATOM 661 N N . ARG A 1 87 ? -8.218 4.271 -32.513 1.00 52.53 87 ARG A N 1
ATOM 662 C CA . ARG A 1 87 ? -7.778 4.554 -33.885 1.00 52.53 87 ARG A CA 1
ATOM 663 C C . ARG A 1 87 ? -8.920 5.238 -34.645 1.00 52.53 87 ARG A C 1
ATOM 665 O O . ARG A 1 87 ? -9.611 4.532 -35.366 1.00 52.53 87 ARG A O 1
ATOM 672 N N . ARG A 1 88 ? -9.157 6.550 -34.523 1.00 49.31 88 ARG A N 1
ATOM 673 C CA . ARG A 1 88 ? -9.906 7.338 -35.521 1.00 49.31 88 ARG A CA 1
ATOM 674 C C . ARG A 1 88 ? -9.462 8.801 -35.512 1.00 49.31 88 ARG A C 1
ATOM 676 O O . ARG A 1 88 ? -9.754 9.513 -34.569 1.00 49.31 88 ARG A O 1
ATOM 683 N N . LYS A 1 89 ? -8.815 9.160 -36.629 1.00 43.91 89 LYS A N 1
ATOM 684 C CA . LYS A 1 89 ? -8.836 10.427 -37.381 1.00 43.91 89 LYS A CA 1
ATOM 685 C C . LYS A 1 89 ? -8.648 11.736 -36.603 1.00 43.91 89 LYS A C 1
ATOM 687 O O . LYS A 1 89 ? -9.413 12.061 -35.712 1.00 43.91 89 LYS A O 1
ATOM 692 N N . CYS A 1 90 ? -7.664 12.501 -37.080 1.00 50.69 90 CYS A N 1
ATOM 693 C CA . CYS A 1 90 ? -7.514 13.951 -36.979 1.00 50.69 90 CYS A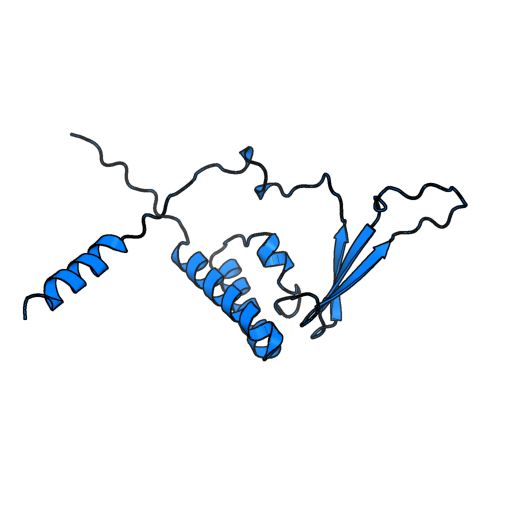 CA 1
ATOM 694 C C . CYS A 1 90 ? -8.627 14.688 -36.219 1.00 50.69 90 CYS A C 1
ATOM 696 O O . CYS A 1 90 ? -9.716 14.867 -36.755 1.00 50.69 90 CYS A O 1
ATOM 698 N N . SER A 1 91 ? -8.302 15.264 -35.066 1.00 46.66 91 SER A N 1
ATOM 699 C CA . SER A 1 91 ? -8.740 16.627 -34.787 1.00 46.66 91 SER A CA 1
ATOM 700 C C . SER A 1 91 ? -7.774 17.293 -33.821 1.00 46.66 91 SER A C 1
ATOM 702 O O . SER A 1 91 ? -7.326 16.704 -32.842 1.00 46.66 91 SER A O 1
ATOM 704 N N . LYS A 1 92 ? -7.405 18.516 -34.177 1.00 48.69 92 LYS A N 1
ATOM 705 C CA . LYS A 1 92 ? -6.490 19.393 -33.466 1.00 48.69 92 LYS A CA 1
ATOM 706 C C . LYS A 1 92 ? -7.212 19.921 -32.223 1.00 48.69 92 LY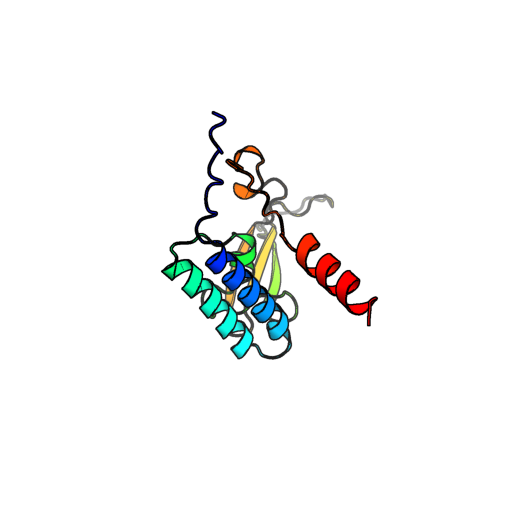S A C 1
ATOM 708 O O . LYS A 1 92 ? -8.089 20.762 -32.378 1.00 48.69 92 LYS A O 1
ATOM 713 N N . ASN A 1 93 ? -6.861 19.469 -31.021 1.00 47.91 93 ASN A N 1
ATOM 714 C CA . ASN A 1 93 ? -6.979 20.314 -29.830 1.00 47.91 93 ASN A CA 1
ATOM 715 C C . ASN A 1 93 ? -6.082 19.801 -28.693 1.00 47.91 93 ASN A C 1
ATOM 717 O O . ASN A 1 93 ? -6.170 18.648 -28.290 1.00 47.91 93 ASN A O 1
ATOM 721 N N . THR A 1 94 ? -5.191 20.667 -28.216 1.00 49.97 94 THR A N 1
ATOM 722 C CA . THR A 1 94 ? -3.989 20.360 -27.414 1.00 49.97 94 THR A CA 1
ATOM 723 C C . THR A 1 94 ? -4.227 20.394 -25.898 1.00 49.97 94 THR A C 1
ATOM 725 O O . THR A 1 94 ? -3.284 20.479 -25.122 1.00 49.97 94 THR A O 1
ATOM 728 N N . GLN A 1 95 ? -5.466 20.342 -25.418 1.00 50.06 95 GLN A N 1
ATOM 729 C CA . GLN A 1 95 ? -5.734 20.515 -23.989 1.00 50.06 95 GLN A CA 1
ATOM 730 C C . GLN A 1 95 ? -6.863 19.603 -23.551 1.00 50.06 95 GLN A C 1
ATOM 732 O O . GLN A 1 95 ? -8.017 19.958 -23.723 1.00 50.06 95 GLN A O 1
ATOM 737 N N . ASN A 1 96 ? -6.523 18.414 -23.065 1.00 48.22 96 ASN A N 1
ATOM 738 C CA . ASN A 1 96 ? -7.211 17.662 -22.014 1.00 48.22 96 ASN A CA 1
ATOM 739 C C . ASN A 1 96 ? -6.454 16.336 -21.883 1.00 48.22 96 ASN A C 1
ATOM 741 O O . ASN A 1 96 ? -6.221 15.658 -22.879 1.00 48.22 96 ASN A O 1
ATOM 745 N N . VAL A 1 97 ? -6.000 16.002 -20.673 1.00 53.66 97 VAL A N 1
ATOM 746 C CA . VAL A 1 97 ? -5.425 14.683 -20.374 1.00 53.66 97 VAL A CA 1
ATOM 747 C C . VAL A 1 97 ? -6.458 13.654 -20.817 1.00 53.66 97 VAL A C 1
ATOM 749 O O . VAL A 1 97 ? -7.566 13.666 -20.289 1.00 53.66 97 VAL A O 1
ATOM 752 N N . ASP A 1 98 ? -6.129 12.845 -21.828 1.00 58.34 98 ASP A N 1
ATOM 753 C CA . ASP A 1 98 ? -7.088 11.968 -22.497 1.00 58.34 98 ASP A CA 1
ATOM 754 C C . ASP A 1 98 ? -7.906 11.198 -21.449 1.00 58.34 98 ASP A C 1
ATOM 756 O O . ASP A 1 98 ? -7.330 10.436 -20.665 1.00 58.34 98 ASP A O 1
ATOM 760 N N . GLU A 1 99 ? -9.235 11.360 -21.446 1.00 61.56 99 GLU A N 1
ATOM 761 C CA . GLU A 1 99 ? -10.189 10.739 -20.499 1.00 61.56 99 GLU A CA 1
ATOM 762 C C . GLU A 1 99 ? -10.081 9.200 -20.434 1.00 61.56 99 GLU A C 1
ATOM 764 O O . GLU A 1 99 ? -10.646 8.544 -19.563 1.00 61.56 99 GLU A O 1
ATOM 769 N N . ASN A 1 100 ? -9.316 8.607 -21.351 1.00 66.38 100 ASN A N 1
ATOM 770 C CA . ASN A 1 100 ? -9.060 7.180 -21.469 1.00 66.38 100 ASN A CA 1
ATOM 771 C C . ASN A 1 100 ? -7.599 6.788 -21.155 1.00 66.38 100 ASN A C 1
ATOM 773 O O . ASN A 1 100 ? -7.115 5.735 -21.598 1.00 66.38 100 ASN A O 1
ATOM 777 N N . THR A 1 101 ? -6.876 7.629 -20.409 1.00 82.44 101 THR A N 1
ATOM 778 C CA . THR A 1 101 ? -5.523 7.333 -19.928 1.00 82.44 101 THR A CA 1
ATOM 779 C C . THR A 1 101 ? -5.584 6.337 -18.779 1.00 82.44 101 THR A C 1
ATOM 781 O O . THR A 1 101 ? -6.277 6.517 -17.777 1.00 82.44 101 THR A O 1
ATOM 784 N N . SER A 1 102 ? -4.834 5.250 -18.911 1.00 86.69 102 SER A N 1
ATOM 785 C CA . SER A 1 102 ? -4.758 4.214 -17.890 1.00 86.69 102 SER A CA 1
ATOM 786 C C . SER A 1 102 ? -3.332 4.023 -17.403 1.00 86.69 102 SER A C 1
ATOM 788 O O . SER A 1 102 ? -2.401 3.970 -18.199 1.00 86.69 102 SER A O 1
ATOM 790 N N . LEU A 1 103 ? -3.157 3.903 -16.091 1.00 90.44 103 LEU A N 1
ATOM 791 C CA . LEU A 1 103 ? -1.875 3.594 -15.470 1.00 90.44 103 LEU A CA 1
ATOM 792 C C 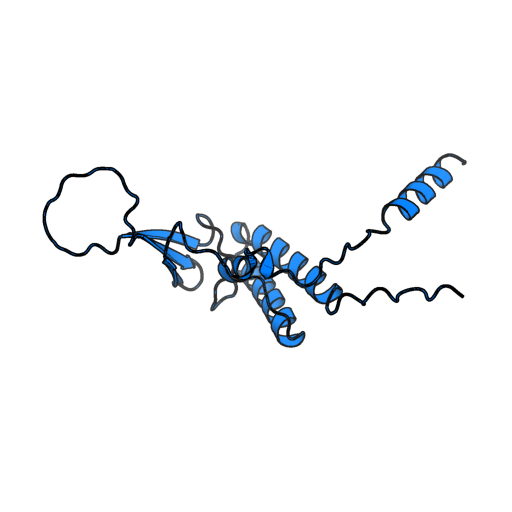. LEU A 1 103 ? -1.736 2.090 -15.327 1.00 90.44 103 LEU A C 1
ATOM 794 O O . LEU A 1 103 ? -2.596 1.418 -14.758 1.00 90.44 103 LEU A O 1
ATOM 798 N N . LYS A 1 104 ? -0.634 1.550 -15.820 1.00 92.75 104 LYS A N 1
ATOM 799 C CA . LYS A 1 104 ? -0.287 0.143 -15.704 1.00 92.75 104 LYS A CA 1
ATOM 800 C C . LYS A 1 104 ? 0.951 0.025 -14.824 1.00 92.75 104 LYS A C 1
ATOM 802 O O . LYS A 1 104 ? 2.033 0.446 -15.208 1.00 92.75 104 LYS A O 1
ATOM 807 N N . LEU A 1 105 ? 0.774 -0.568 -13.646 1.00 94.06 105 LEU A N 1
ATOM 808 C CA . LEU A 1 105 ? 1.866 -0.959 -12.761 1.00 94.06 105 LEU A CA 1
ATOM 809 C C . LEU A 1 105 ? 2.276 -2.399 -13.053 1.00 94.06 105 LEU A C 1
ATOM 811 O O . LEU A 1 105 ? 1.448 -3.310 -12.953 1.00 94.06 105 LEU A O 1
ATOM 815 N N . THR A 1 106 ? 3.551 -2.613 -13.355 1.00 95.19 106 THR A N 1
ATOM 816 C CA . THR A 1 106 ? 4.145 -3.940 -13.544 1.00 95.19 106 THR A CA 1
ATOM 817 C C . THR A 1 106 ? 5.118 -4.230 -12.407 1.00 95.19 106 THR A C 1
ATOM 819 O O . THR A 1 106 ? 6.013 -3.445 -12.127 1.00 95.19 106 THR A O 1
ATOM 822 N N . CYS A 1 107 ? 4.948 -5.360 -11.721 1.00 95.44 107 CYS A N 1
ATOM 823 C CA . CYS A 1 107 ? 5.868 -5.783 -10.666 1.00 95.44 107 CYS A CA 1
ATOM 824 C C . CYS A 1 107 ? 7.147 -6.383 -11.266 1.00 95.44 107 CYS A C 1
ATOM 826 O O . CYS A 1 107 ? 7.058 -7.382 -11.980 1.00 95.44 107 CYS A O 1
ATOM 828 N N . GLN A 1 108 ? 8.320 -5.872 -10.889 1.00 91.62 108 GLN A N 1
ATOM 829 C CA . GLN A 1 108 ? 9.600 -6.376 -11.404 1.00 91.62 108 GLN A CA 1
ATOM 830 C C . GLN A 1 108 ? 9.978 -7.778 -10.887 1.00 91.62 108 GLN A C 1
ATOM 832 O O . GLN A 1 108 ? 10.781 -8.459 -11.509 1.00 91.62 108 GLN A O 1
ATOM 837 N N . GLN A 1 109 ? 9.411 -8.237 -9.763 1.00 89.94 109 GLN A N 1
ATOM 838 C CA . GLN A 1 109 ? 9.747 -9.550 -9.184 1.00 89.94 109 GLN A CA 1
ATOM 839 C C . GLN A 1 109 ? 8.942 -10.709 -9.794 1.00 89.94 109 GLN A C 1
ATOM 841 O O . GLN A 1 109 ? 9.461 -11.804 -9.960 1.00 89.94 109 GLN A O 1
ATOM 846 N N . CYS A 1 110 ? 7.648 -10.506 -10.073 1.00 93.06 110 CYS A N 1
ATOM 847 C CA . CYS A 1 110 ? 6.743 -11.583 -10.516 1.00 93.06 110 CYS A CA 1
ATOM 848 C C . CYS A 1 110 ? 6.028 -11.304 -11.846 1.00 93.06 110 CYS A C 1
ATOM 850 O O . CYS A 1 110 ? 5.202 -12.112 -12.278 1.00 93.06 110 CYS A O 1
ATOM 852 N N . GLY A 1 111 ? 6.256 -10.133 -12.451 1.00 92.19 111 GLY A N 1
ATOM 853 C CA . GLY A 1 111 ? 5.647 -9.718 -13.716 1.00 92.19 111 GLY A CA 1
ATOM 854 C C . GLY A 1 111 ? 4.141 -9.443 -13.657 1.00 92.19 111 GLY A C 1
ATOM 855 O O . GLY A 1 111 ? 3.516 -9.237 -14.698 1.00 92.19 111 GLY A O 1
ATOM 856 N N . PHE A 1 112 ? 3.516 -9.456 -12.472 1.00 94.69 112 PHE A N 1
ATOM 857 C CA . PHE A 1 112 ? 2.086 -9.167 -12.350 1.00 94.69 112 PHE A CA 1
ATOM 858 C C . PHE A 1 112 ? 1.793 -7.720 -12.750 1.00 94.69 112 PHE A C 1
ATOM 860 O O . PHE A 1 112 ? 2.442 -6.795 -12.263 1.00 94.69 112 PHE A O 1
ATOM 867 N N . LYS A 1 113 ? 0.783 -7.545 -13.603 1.00 93.12 113 LYS A N 1
ATOM 868 C CA . LYS A 1 113 ? 0.364 -6.252 -14.144 1.00 93.12 113 LYS A CA 1
ATOM 869 C C . LYS A 1 113 ? -0.957 -5.845 -13.512 1.00 93.12 113 LYS A C 1
ATOM 871 O O . LYS A 1 113 ? -1.891 -6.644 -13.447 1.00 93.12 113 LYS A O 1
ATOM 876 N N . ARG A 1 114 ? -1.049 -4.598 -13.066 1.00 91.12 114 ARG A N 1
ATOM 877 C CA . ARG A 1 114 ? -2.263 -4.018 -12.497 1.00 91.12 114 ARG A CA 1
ATOM 878 C C . ARG A 1 114 ? -2.576 -2.717 -13.216 1.00 91.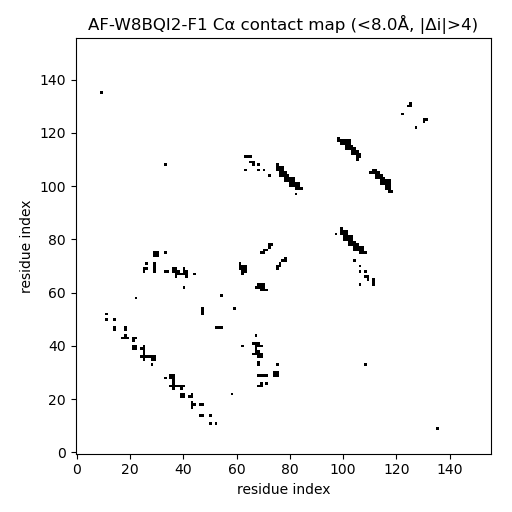12 114 ARG A C 1
ATOM 880 O O . ARG A 1 114 ? -1.712 -1.859 -13.332 1.00 91.12 114 ARG A O 1
ATOM 887 N N . LYS A 1 115 ? -3.801 -2.605 -13.722 1.00 90.50 115 LYS A N 1
ATOM 888 C CA . LYS A 1 115 ? -4.267 -1.450 -14.487 1.00 90.50 115 LYS A CA 1
ATOM 889 C C . LYS A 1 115 ? -5.199 -0.604 -13.623 1.00 90.50 115 LYS A C 1
ATOM 891 O O . LYS A 1 115 ? -6.079 -1.150 -12.959 1.00 90.50 115 LYS A O 1
ATOM 896 N N . TYR A 1 116 ? -5.014 0.704 -13.667 1.00 89.62 116 TYR A N 1
ATOM 897 C CA . TYR A 1 116 ? -5.865 1.708 -13.049 1.00 89.62 116 TYR A CA 1
ATOM 898 C C . TYR A 1 116 ? -6.333 2.685 -14.117 1.00 89.62 116 TYR A C 1
ATOM 900 O O . TYR A 1 116 ? -5.571 3.048 -15.009 1.00 89.62 116 TYR A O 1
ATOM 908 N N . LEU A 1 117 ? -7.594 3.084 -14.043 1.00 87.50 117 LEU A N 1
ATOM 909 C CA . LEU A 1 117 ? -8.119 4.167 -14.862 1.00 87.50 117 LEU A CA 1
ATOM 910 C C . LEU A 1 117 ? -7.809 5.478 -14.148 1.00 87.50 117 LEU A C 1
ATOM 912 O O . LEU A 1 117 ? -8.029 5.571 -12.940 1.00 87.50 117 LEU A O 1
ATOM 916 N N . VAL A 1 118 ? -7.269 6.449 -14.879 1.00 84.88 118 VAL A N 1
ATOM 917 C CA . VAL A 1 118 ? -7.052 7.797 -14.355 1.00 84.88 118 VAL A CA 1
ATOM 918 C C . VAL A 1 118 ? -8.292 8.596 -14.700 1.00 84.88 118 VAL A C 1
ATOM 920 O O . VAL A 1 118 ? -8.453 9.030 -15.833 1.00 84.88 118 VAL A O 1
ATOM 923 N N . ASN A 1 119 ? -9.194 8.730 -13.735 1.00 83.75 119 ASN A N 1
ATOM 924 C CA . ASN A 1 119 ? -10.340 9.617 -13.854 1.00 83.75 119 ASN A CA 1
ATOM 925 C C . ASN A 1 119 ? -10.233 10.667 -12.748 1.00 83.75 119 ASN A C 1
ATOM 927 O O . ASN A 1 119 ? -10.177 10.309 -11.574 1.00 83.75 119 ASN A O 1
ATOM 931 N N . SER A 1 120 ? -10.193 11.942 -13.137 1.00 81.06 120 SER A N 1
ATOM 932 C CA . SER A 1 120 ? -10.085 13.064 -12.201 1.00 81.06 120 SER A CA 1
ATOM 933 C C . SER A 1 120 ? -11.327 13.241 -11.322 1.00 81.06 120 SER A C 1
ATOM 935 O O . SER A 1 120 ? -11.232 13.835 -10.251 1.00 81.06 120 SER A O 1
ATOM 937 N N . GLU A 1 121 ? -12.488 12.755 -11.760 1.00 84.00 121 GLU A N 1
ATOM 938 C CA . GLU A 1 121 ? -13.757 12.877 -11.035 1.00 84.00 121 GLU A CA 1
ATOM 939 C C . GLU A 1 121 ? -14.018 11.694 -10.093 1.00 84.00 121 GLU A C 1
ATOM 941 O O . GLU A 1 121 ? -14.839 11.786 -9.179 1.00 84.00 121 GLU A O 1
ATOM 946 N N . TYR A 1 122 ? -13.326 10.570 -10.294 1.00 84.69 122 TYR A N 1
ATOM 947 C CA . TYR A 1 122 ? -13.553 9.357 -9.517 1.00 84.69 122 TYR A CA 1
ATOM 948 C C . TYR A 1 122 ? -12.841 9.420 -8.161 1.00 84.69 122 TYR A C 1
ATOM 950 O O . TYR A 1 122 ? -11.615 9.494 -8.099 1.00 84.69 122 TYR A O 1
ATOM 958 N N . LYS A 1 123 ? -13.614 9.298 -7.078 1.00 84.38 123 LYS A N 1
ATOM 959 C CA . LYS A 1 123 ? -13.130 9.235 -5.690 1.00 84.38 123 LYS A CA 1
ATOM 960 C C . LYS A 1 123 ? -13.431 7.880 -5.062 1.00 84.38 123 LYS A C 1
ATOM 962 O O . LYS A 1 123 ? -14.425 7.234 -5.410 1.00 84.38 123 LYS A O 1
ATOM 967 N N . PHE A 1 124 ? -12.594 7.427 -4.129 1.00 85.88 124 PHE A N 1
ATOM 968 C CA . PHE A 1 124 ? -12.931 6.236 -3.342 1.00 85.88 124 PHE A CA 1
ATOM 969 C C . PHE A 1 124 ? -14.060 6.544 -2.367 1.00 85.88 124 PHE A C 1
ATOM 971 O O . PHE A 1 124 ? -14.121 7.624 -1.797 1.00 85.88 124 PHE A O 1
ATOM 978 N N . TRP A 1 125 ? -14.918 5.555 -2.097 1.00 88.31 125 TRP A N 1
ATOM 979 C CA . TRP A 1 125 ? -15.979 5.709 -1.095 1.00 88.31 125 TRP A CA 1
ATOM 980 C C . TRP A 1 125 ? -15.441 6.184 0.265 1.00 88.31 125 TRP A C 1
ATOM 982 O O . TRP A 1 125 ? -16.067 7.013 0.911 1.00 88.31 125 TRP A O 1
ATOM 992 N N . LEU A 1 126 ? -14.257 5.704 0.663 1.00 87.44 126 LEU A N 1
ATOM 993 C CA . LEU A 1 126 ? -13.596 6.076 1.921 1.00 87.44 126 LEU A CA 1
ATOM 994 C C . LEU A 1 126 ? -13.112 7.537 1.969 1.00 87.44 126 LEU A C 1
ATOM 996 O O . LEU A 1 126 ? -12.830 8.039 3.050 1.00 87.44 126 LEU A O 1
ATOM 1000 N N . GLU A 1 127 ? -13.016 8.228 0.831 1.00 86.56 127 GLU A N 1
ATOM 1001 C CA . GLU A 1 127 ? -12.649 9.652 0.780 1.00 86.56 127 GLU A CA 1
ATOM 1002 C C . GLU A 1 127 ? -13.862 10.566 1.015 1.00 86.56 127 GLU A C 1
ATOM 1004 O O . GLU A 1 127 ? -13.711 11.753 1.313 1.00 86.56 127 GLU A O 1
ATOM 1009 N N . ASN A 1 128 ? -15.081 10.030 0.892 1.00 89.94 128 ASN A N 1
ATOM 1010 C CA . ASN A 1 128 ? -16.299 10.790 1.131 1.00 89.94 128 ASN A CA 1
ATOM 1011 C C . ASN A 1 128 ? -16.486 11.013 2.634 1.00 89.94 128 ASN A C 1
ATOM 1013 O O . ASN A 1 128 ? -16.424 10.070 3.424 1.00 89.94 128 ASN A O 1
ATOM 1017 N N . LYS A 1 129 ? -16.807 12.251 3.028 1.00 88.69 129 LYS A N 1
ATOM 1018 C CA . LYS A 1 129 ? -17.068 12.612 4.435 1.00 88.69 129 LYS A CA 1
ATOM 1019 C C . LYS A 1 129 ? -18.199 11.782 5.052 1.00 88.69 129 LYS A C 1
ATOM 1021 O O . LYS A 1 129 ? -18.124 11.422 6.218 1.00 88.69 129 LYS A O 1
ATOM 1026 N N . GLU A 1 130 ? -19.199 11.433 4.248 1.00 91.38 130 GLU A N 1
ATOM 1027 C CA . GLU A 1 130 ? -20.347 10.601 4.636 1.00 91.38 130 GLU A CA 1
ATOM 1028 C C . GLU A 1 130 ? -19.961 9.163 5.006 1.00 91.38 130 GLU A C 1
ATOM 1030 O O . GLU A 1 130 ? -20.714 8.475 5.688 1.00 91.38 130 GLU A O 1
ATOM 1035 N N . SER A 1 131 ? -18.789 8.689 4.567 1.00 88.75 131 SER A N 1
ATOM 1036 C CA . SER A 1 131 ? -18.322 7.337 4.887 1.00 88.75 131 SER A CA 1
ATOM 1037 C C . SER A 1 131 ? -17.825 7.200 6.331 1.00 88.75 131 SER A C 1
ATOM 1039 O O . SER A 1 131 ? -17.709 6.081 6.837 1.00 88.75 131 SER A O 1
ATOM 1041 N N . VAL A 1 132 ? -17.544 8.321 7.005 1.00 88.31 132 VAL A N 1
ATOM 1042 C CA . VAL A 1 132 ? -17.033 8.346 8.374 1.00 88.31 132 VAL A CA 1
ATOM 1043 C C . VAL A 1 132 ? -18.203 8.252 9.347 1.00 88.31 132 VAL A C 1
ATOM 1045 O O . VAL A 1 132 ? -18.914 9.224 9.576 1.00 88.31 132 VAL A O 1
ATOM 1048 N N . MET A 1 133 ? -18.386 7.072 9.936 1.00 84.25 133 MET A N 1
ATOM 1049 C CA . MET A 1 133 ? -19.408 6.849 10.965 1.00 84.25 133 MET A CA 1
ATOM 1050 C C . MET A 1 133 ? -18.966 7.371 12.335 1.00 84.25 133 MET A C 1
ATOM 1052 O O . MET A 1 133 ? -19.712 8.073 13.010 1.00 84.25 133 MET A O 1
ATOM 1056 N N . GLU A 1 134 ? -17.745 7.031 12.751 1.00 82.06 134 GLU A N 1
ATOM 1057 C CA . GLU A 1 134 ? -17.217 7.371 14.071 1.00 82.06 134 GLU A CA 1
ATOM 1058 C C . GLU A 1 134 ? -15.728 7.711 13.981 1.00 82.06 134 GLU A C 1
ATOM 1060 O O . GLU A 1 134 ? -14.945 6.993 13.355 1.00 82.06 134 GLU A O 1
ATOM 1065 N N . THR A 1 135 ? -15.328 8.787 14.658 1.00 81.94 135 THR A N 1
ATOM 1066 C CA . THR A 1 135 ? -13.923 9.163 14.830 1.00 81.94 135 THR A CA 1
ATOM 1067 C C . THR A 1 135 ? -13.524 8.892 16.271 1.00 81.94 135 THR A C 1
ATOM 1069 O O . THR A 1 135 ? -14.047 9.515 17.194 1.00 81.94 135 THR A O 1
ATOM 1072 N N . ILE A 1 136 ? -12.580 7.974 16.470 1.00 80.38 136 ILE A N 1
ATOM 1073 C CA . ILE A 1 136 ? -12.028 7.662 17.791 1.00 80.38 136 ILE A CA 1
ATOM 1074 C C . ILE A 1 136 ? -10.669 8.345 17.910 1.00 80.38 136 ILE A C 1
ATOM 1076 O O . ILE A 1 136 ? -9.705 7.965 17.244 1.00 80.38 136 ILE A O 1
ATOM 1080 N N . THR A 1 137 ? -10.570 9.351 18.774 1.00 79.62 137 THR A N 1
ATOM 1081 C CA . THR A 1 137 ? -9.289 9.962 19.129 1.00 79.62 137 THR A CA 1
ATOM 1082 C C . THR A 1 137 ? -8.549 9.042 20.090 1.00 79.62 137 THR A C 1
ATOM 1084 O O . THR A 1 137 ? -8.918 8.908 21.256 1.00 79.62 137 THR A O 1
ATOM 1087 N N . VAL A 1 138 ? -7.493 8.389 19.604 1.00 72.12 138 VAL A N 1
ATOM 1088 C CA . VAL A 1 138 ? -6.573 7.643 20.466 1.00 72.12 138 VAL A CA 1
ATOM 1089 C C . VAL A 1 138 ? -5.712 8.669 21.199 1.00 72.12 138 VAL A C 1
ATOM 1091 O O . VAL A 1 138 ? -4.678 9.096 20.687 1.00 72.12 138 VAL A O 1
ATOM 1094 N N . GLU A 1 139 ? -6.152 9.099 22.380 1.00 68.12 139 GLU A N 1
ATOM 1095 C CA . GLU A 1 139 ? -5.316 9.893 23.277 1.00 68.12 139 GLU A CA 1
ATOM 1096 C C . GLU A 1 139 ? -4.062 9.077 23.592 1.00 68.12 139 GLU A C 1
ATOM 1098 O O . GLU A 1 139 ? -4.095 8.031 24.243 1.00 68.12 139 GLU A O 1
ATOM 1103 N N . GLN A 1 140 ? -2.930 9.513 23.049 1.00 56.31 140 GLN A N 1
ATOM 1104 C CA . GLN A 1 140 ? -1.654 8.935 23.413 1.00 56.31 140 GLN A CA 1
ATOM 1105 C C . GLN A 1 140 ? -1.376 9.377 24.851 1.00 56.31 140 GLN A C 1
ATOM 1107 O O . GLN A 1 140 ? -1.049 10.538 25.082 1.00 56.31 140 GLN A O 1
ATOM 1112 N N . GLU A 1 141 ? -1.414 8.457 25.816 1.00 51.78 141 GLU A N 1
ATOM 1113 C CA . GLU A 1 141 ? -0.961 8.671 27.206 1.00 51.78 141 GLU A CA 1
ATOM 1114 C C . GLU A 1 141 ? 0.548 9.025 27.317 1.00 51.78 141 GLU A C 1
ATOM 1116 O O . GLU A 1 141 ? 1.172 8.915 28.373 1.00 51.78 141 GLU A O 1
ATOM 1121 N N . LYS A 1 142 ? 1.179 9.475 26.227 1.00 46.59 142 LYS A N 1
ATOM 1122 C CA . LYS A 1 142 ? 2.610 9.756 26.115 1.00 46.59 142 LYS A CA 1
ATOM 1123 C C . LYS A 1 142 ? 3.073 10.988 26.893 1.00 46.59 142 LYS A C 1
ATOM 1125 O O . LYS A 1 142 ? 4.266 11.095 27.149 1.00 46.59 142 LYS A O 1
ATOM 1130 N N . GLN A 1 143 ? 2.189 11.885 27.335 1.00 44.62 143 GLN A N 1
ATOM 1131 C CA . GLN A 1 143 ? 2.626 13.085 28.067 1.00 44.62 143 GLN A CA 1
ATOM 1132 C C . GLN A 1 143 ? 2.796 12.899 29.583 1.00 44.62 143 GLN A C 1
ATOM 1134 O O . GLN A 1 143 ? 3.487 13.706 30.201 1.00 44.62 143 GLN A O 1
ATOM 1139 N N . LYS A 1 144 ? 2.238 11.850 30.209 1.00 40.03 144 LYS A N 1
ATOM 1140 C CA . LYS A 1 144 ? 2.409 11.651 31.664 1.00 40.03 144 LYS A CA 1
ATOM 1141 C C . LYS A 1 144 ? 3.718 10.948 32.028 1.00 40.03 144 LYS A C 1
ATOM 1143 O O . LYS A 1 144 ? 4.324 11.301 33.032 1.00 40.03 144 LYS A O 1
ATOM 1148 N N . ILE A 1 145 ? 4.194 10.018 31.197 1.00 46.03 145 ILE A N 1
ATOM 1149 C CA . ILE A 1 145 ? 5.383 9.207 31.514 1.00 46.03 145 ILE A CA 1
ATOM 1150 C C . ILE A 1 145 ? 6.691 9.970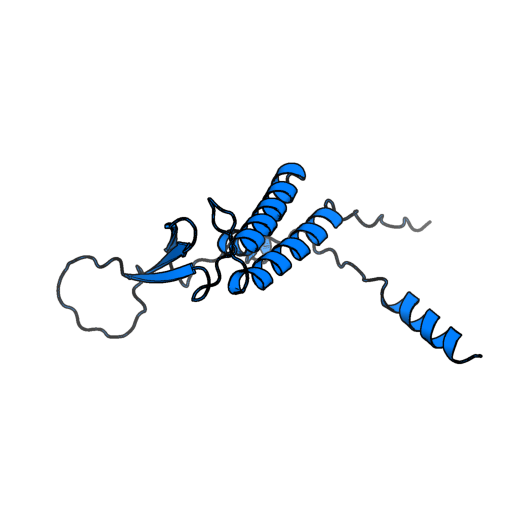 31.243 1.00 46.03 145 ILE A C 1
ATOM 1152 O O . ILE A 1 145 ? 7.648 9.814 32.001 1.00 46.03 145 ILE A O 1
ATOM 1156 N N . ILE A 1 146 ? 6.736 10.826 30.214 1.00 41.38 146 ILE A N 1
ATOM 1157 C CA . ILE A 1 146 ? 7.941 11.608 29.871 1.00 41.38 146 ILE A CA 1
ATOM 1158 C C . ILE A 1 146 ? 8.173 12.714 30.918 1.00 41.38 146 ILE A C 1
ATOM 1160 O O . ILE A 1 146 ? 9.245 12.760 31.516 1.00 41.38 146 ILE A O 1
ATOM 1164 N N . ARG A 1 147 ? 7.127 13.470 31.294 1.00 35.59 147 ARG A N 1
ATOM 1165 C CA . ARG A 1 147 ? 7.203 14.475 32.375 1.00 35.59 147 ARG A CA 1
ATOM 1166 C C . ARG A 1 147 ? 7.548 13.887 33.743 1.00 35.59 147 ARG A C 1
ATOM 1168 O O . ARG A 1 147 ? 8.227 14.551 34.517 1.00 35.59 147 ARG A O 1
ATOM 1175 N N . SER A 1 148 ? 7.110 12.661 34.055 1.00 42.09 148 SER A N 1
ATOM 1176 C CA . SER A 1 148 ? 7.438 11.996 35.330 1.00 42.09 148 SER A CA 1
ATOM 1177 C C . SER A 1 148 ? 8.859 11.429 35.396 1.00 42.09 148 SER A C 1
ATOM 1179 O O . SER A 1 148 ? 9.330 11.099 36.480 1.00 42.09 148 SER A O 1
ATOM 1181 N N . LYS A 1 149 ? 9.517 11.250 34.243 1.00 48.81 149 LYS A N 1
ATOM 1182 C CA . LYS A 1 149 ? 10.906 10.784 34.175 1.00 48.81 149 LYS A CA 1
ATOM 1183 C C . LYS A 1 149 ? 11.875 11.959 34.256 1.00 48.81 149 LYS A C 1
ATOM 1185 O O . LYS A 1 149 ? 12.812 11.879 35.033 1.00 48.81 149 LYS A O 1
ATOM 1190 N N . GLU A 1 150 ? 11.584 13.061 33.565 1.00 47.72 150 GLU A N 1
ATOM 1191 C CA . GLU A 1 150 ? 12.398 14.286 33.622 1.00 47.72 150 GLU A CA 1
ATOM 1192 C C . GLU A 1 150 ? 12.388 14.939 35.014 1.00 47.72 150 GLU A C 1
ATOM 1194 O O . GLU A 1 150 ? 13.431 15.373 35.490 1.00 47.72 150 GLU A O 1
ATOM 1199 N N . SER A 1 151 ? 11.250 14.931 35.719 1.00 46.47 151 SER A N 1
ATOM 1200 C CA . SER A 1 151 ? 11.155 15.459 37.094 1.00 46.47 151 SER A CA 1
ATOM 1201 C C . SER A 1 151 ? 11.873 14.609 38.149 1.00 46.47 151 SER A C 1
ATOM 1203 O O . SER A 1 151 ? 12.231 15.135 39.191 1.00 46.47 151 SER A O 1
ATOM 1205 N N . LYS A 1 152 ? 12.134 13.321 37.886 1.00 52.28 152 LYS A N 1
ATOM 1206 C CA . LYS A 1 152 ? 12.877 12.440 38.808 1.00 52.28 152 LYS A CA 1
ATOM 1207 C C . LYS A 1 152 ? 14.388 12.442 38.579 1.00 52.28 152 LYS A C 1
ATOM 1209 O O . LYS A 1 152 ? 15.125 12.031 39.462 1.00 52.28 152 LYS A O 1
ATOM 1214 N N . THR A 1 153 ? 14.853 12.877 37.410 1.00 52.59 153 THR A N 1
ATOM 1215 C CA . THR A 1 153 ? 16.287 12.965 37.076 1.00 52.59 153 THR A CA 1
ATOM 1216 C C . THR A 1 153 ? 16.922 14.311 37.428 1.00 52.59 153 THR A C 1
ATOM 1218 O O . THR A 1 153 ? 18.130 14.451 37.298 1.00 52.59 153 THR A O 1
ATOM 1221 N N . LEU A 1 154 ? 16.128 15.301 37.848 1.00 48.28 154 LEU A N 1
ATOM 1222 C CA . LEU A 1 154 ? 16.594 16.634 38.261 1.00 48.28 154 LEU A CA 1
ATOM 1223 C C . LEU A 1 154 ? 16.729 16.786 39.792 1.00 48.28 154 LEU A C 1
ATOM 1225 O O . LEU A 1 154 ? 17.144 17.844 40.253 1.00 48.28 154 LEU A O 1
ATOM 1229 N N . GLU A 1 155 ? 16.395 15.750 40.570 1.00 50.16 155 GLU A N 1
ATOM 1230 C CA . GLU A 1 155 ? 16.414 15.754 42.047 1.00 50.16 155 GLU A CA 1
ATOM 1231 C C . GLU A 1 155 ? 17.473 14.804 42.657 1.00 50.16 155 GLU A C 1
ATOM 1233 O O . GLU A 1 155 ? 17.356 14.412 43.818 1.00 50.16 155 GLU A O 1
ATOM 1238 N N . THR A 1 156 ? 18.516 14.434 41.905 1.00 43.84 156 THR A N 1
ATOM 1239 C CA . THR A 1 156 ? 19.668 13.647 42.401 1.00 43.84 156 THR A CA 1
ATOM 1240 C C . THR A 1 156 ? 20.990 14.288 42.043 1.00 43.84 156 THR A C 1
ATOM 1242 O O . THR A 1 156 ? 21.128 14.647 40.851 1.00 43.84 156 THR A O 1
#